Protein AF-A0A7X3X2Z7-F1 (afdb_monomer)

Mean predicted aligned error: 8.96 Å

pLDDT: mean 84.65, std 9.54, range [57.28, 95.06]

Sequence (113 aa):
FTRRVARAALVGMGAVLLQRADVGEGCVIAAGAVVKEGAKIPPGSLVVGVPGRVRSLSEAAAGWIERSSAHYVALSRKFMAESACELCGGPTLERHCKIVCLNCGYQRDCSDP

Structure (mmCIF, N/CA/C/O backbone):
data_AF-A0A7X3X2Z7-F1
#
_entry.id   AF-A0A7X3X2Z7-F1
#
loop_
_atom_site.group_PDB
_atom_site.id
_atom_site.type_symbol
_atom_site.label_atom_id
_atom_site.label_alt_id
_atom_site.label_comp_id
_atom_site.label_asym_id
_atom_site.label_entity_id
_atom_site.label_seq_id
_atom_site.pdbx_PDB_ins_code
_atom_site.Cartn_x
_atom_site.Cartn_y
_atom_site.Cartn_z
_atom_site.occupancy
_atom_site.B_iso_or_equiv
_atom_site.auth_seq_id
_atom_site.auth_comp_id
_atom_site.auth_asym_id
_atom_site.auth_atom_id
_atom_site.pdbx_PDB_model_num
ATOM 1 N N . PHE A 1 1 ? -11.234 -12.351 -0.459 1.00 62.47 1 PHE A N 1
ATOM 2 C CA . PHE A 1 1 ? -10.210 -12.126 0.573 1.00 62.47 1 PHE A CA 1
ATOM 3 C C . PHE A 1 1 ? -9.764 -10.664 0.430 1.00 62.47 1 PHE A C 1
ATOM 5 O O . PHE A 1 1 ? -9.421 -10.305 -0.683 1.00 62.47 1 PHE A O 1
ATOM 12 N N . THR A 1 2 ? -9.932 -9.820 1.465 1.00 73.00 2 THR A N 1
ATOM 13 C CA . THR A 1 2 ? -10.122 -8.332 1.420 1.00 73.00 2 THR A CA 1
ATOM 14 C C . THR A 1 2 ? -11.236 -7.871 0.465 1.00 73.00 2 THR A C 1
ATOM 16 O O . THR A 1 2 ? -11.316 -8.305 -0.676 1.00 73.00 2 THR A O 1
ATOM 19 N N . ARG A 1 3 ? -12.173 -7.036 0.937 1.00 88.69 3 ARG A N 1
ATOM 20 C CA . ARG A 1 3 ? -13.351 -6.643 0.141 1.00 88.69 3 ARG A CA 1
ATOM 21 C C . ARG A 1 3 ? -13.001 -5.575 -0.889 1.00 88.69 3 ARG A C 1
ATOM 23 O O . ARG A 1 3 ? -13.414 -5.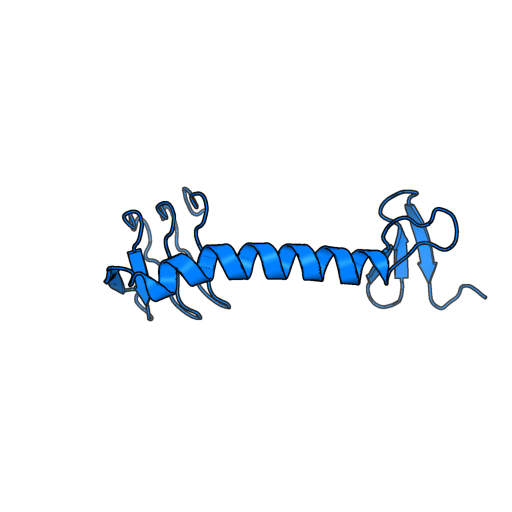682 -2.038 1.00 88.69 3 ARG A O 1
ATOM 30 N N . ARG A 1 4 ? -12.294 -4.530 -0.457 1.00 91.31 4 ARG A N 1
ATOM 31 C CA . ARG A 1 4 ? -11.992 -3.358 -1.280 1.00 91.31 4 ARG A CA 1
ATOM 32 C C . ARG A 1 4 ? -10.797 -2.596 -0.720 1.00 91.31 4 ARG A C 1
ATOM 34 O O . ARG A 1 4 ? -10.687 -2.418 0.491 1.00 91.31 4 ARG A O 1
ATOM 41 N N . VAL A 1 5 ? -9.963 -2.097 -1.627 1.00 93.00 5 VAL A N 1
ATOM 42 C CA . VAL A 1 5 ? -8.985 -1.036 -1.368 1.00 93.00 5 VAL A CA 1
ATOM 43 C C . VAL A 1 5 ? -9.333 0.122 -2.298 1.00 93.00 5 VAL A C 1
ATOM 45 O O . VAL A 1 5 ? -9.361 -0.055 -3.515 1.00 93.00 5 VAL A O 1
ATOM 48 N N . ALA A 1 6 ? -9.718 1.267 -1.736 1.00 93.44 6 ALA A N 1
ATOM 49 C CA . ALA A 1 6 ? -10.132 2.427 -2.520 1.00 93.44 6 ALA A CA 1
ATOM 50 C C . ALA A 1 6 ? -8.935 3.198 -3.110 1.00 93.44 6 ALA A C 1
ATOM 52 O O . ALA A 1 6 ? -7.770 2.887 -2.856 1.00 93.44 6 ALA A O 1
ATOM 53 N N . ARG A 1 7 ? -9.238 4.209 -3.934 1.00 92.12 7 ARG A N 1
ATOM 54 C CA . ARG A 1 7 ? -8.229 5.047 -4.593 1.00 92.12 7 ARG A CA 1
ATOM 55 C C . ARG A 1 7 ? -7.373 5.782 -3.564 1.00 92.12 7 ARG A C 1
ATOM 57 O O . ARG A 1 7 ? -7.814 6.042 -2.447 1.00 92.12 7 ARG A O 1
ATOM 64 N N . ALA A 1 8 ? -6.138 6.089 -3.958 1.00 89.69 8 ALA A N 1
ATOM 65 C CA . ALA A 1 8 ? -5.173 6.801 -3.123 1.00 89.69 8 ALA A CA 1
ATOM 66 C C . ALA A 1 8 ? -4.938 6.161 -1.736 1.00 89.69 8 ALA A C 1
ATOM 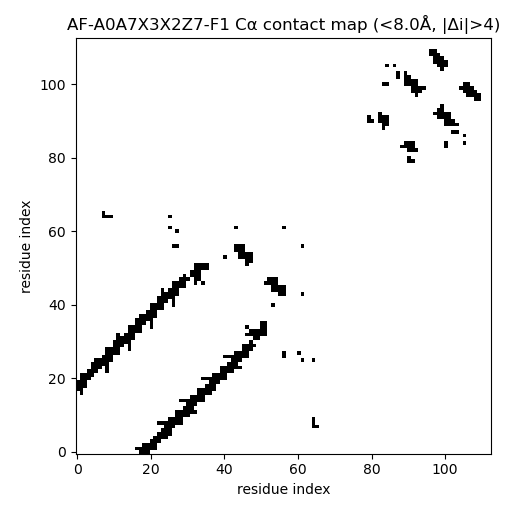68 O O . ALA A 1 8 ? -4.449 6.821 -0.829 1.00 89.69 8 ALA A O 1
ATOM 69 N N . ALA A 1 9 ? -5.272 4.882 -1.542 1.00 91.81 9 ALA A N 1
ATOM 70 C CA . ALA A 1 9 ? -4.905 4.176 -0.327 1.00 91.81 9 ALA A CA 1
ATOM 71 C C . ALA A 1 9 ? -3.426 3.771 -0.399 1.00 91.81 9 ALA A C 1
ATOM 73 O O . ALA A 1 9 ? -2.997 3.129 -1.361 1.00 91.81 9 ALA A O 1
ATOM 74 N N . LEU A 1 10 ? -2.651 4.126 0.623 1.00 91.88 10 LEU A N 1
ATOM 75 C CA . LEU A 1 10 ? -1.248 3.750 0.751 1.00 91.88 10 LEU A CA 1
ATOM 76 C C . LEU A 1 10 ? -1.131 2.572 1.711 1.00 91.88 10 LEU A C 1
ATOM 78 O O . LEU A 1 10 ? -1.450 2.686 2.894 1.00 91.88 10 LEU A O 1
ATOM 82 N N . VAL A 1 11 ? -0.647 1.441 1.203 1.00 93.19 11 VAL A N 1
ATOM 83 C CA . VAL A 1 11 ? -0.372 0.251 2.010 1.00 93.19 11 VAL A CA 1
ATOM 84 C C . VAL A 1 11 ? 1.124 0.174 2.271 1.00 93.19 11 VAL A C 1
ATOM 86 O O . VAL A 1 11 ? 1.919 -0.015 1.354 1.00 93.19 11 VAL A O 1
ATOM 89 N N . GLY A 1 12 ? 1.504 0.361 3.530 1.00 91.94 12 GLY A N 1
ATOM 90 C CA . GLY A 1 12 ? 2.883 0.278 3.978 1.00 91.94 12 GLY A CA 1
ATOM 91 C C . GLY A 1 12 ? 3.451 -1.133 3.853 1.00 91.94 12 GLY A C 1
ATOM 92 O O . GLY A 1 12 ? 2.730 -2.132 3.829 1.00 91.94 12 GLY A O 1
ATOM 93 N N . MET A 1 13 ? 4.778 -1.211 3.800 1.00 94.31 13 MET A N 1
ATOM 94 C CA . MET A 1 13 ? 5.498 -2.474 3.655 1.00 94.31 13 MET A CA 1
ATOM 95 C C . MET A 1 13 ? 5.157 -3.451 4.786 1.00 94.31 13 MET A C 1
ATOM 97 O O . MET A 1 13 ? 5.118 -3.076 5.959 1.00 94.31 13 MET A O 1
ATOM 101 N N . GLY A 1 14 ? 4.907 -4.711 4.429 1.00 91.62 14 GLY A N 1
ATOM 102 C CA . GLY A 1 14 ? 4.600 -5.768 5.395 1.00 91.62 14 GLY A CA 1
ATOM 103 C C . GLY A 1 14 ? 3.257 -5.616 6.118 1.00 91.62 14 GLY A C 1
ATOM 104 O O . GLY A 1 14 ? 3.019 -6.323 7.093 1.00 91.62 14 GLY A O 1
ATOM 105 N N . ALA A 1 15 ? 2.381 -4.705 5.685 1.00 94.56 15 ALA A N 1
ATOM 106 C CA . ALA A 1 15 ? 1.028 -4.631 6.219 1.00 94.56 15 ALA A CA 1
ATOM 107 C C . ALA A 1 15 ? 0.189 -5.841 5.776 1.00 94.56 15 ALA A C 1
ATOM 109 O O . ALA A 1 15 ? 0.295 -6.313 4.642 1.00 94.56 15 ALA A O 1
ATOM 110 N N . VAL A 1 16 ? -0.687 -6.315 6.663 1.00 93.81 16 VAL A N 1
ATOM 111 C CA . VAL A 1 16 ? -1.556 -7.473 6.417 1.00 93.81 16 VAL A CA 1
ATOM 112 C C . VAL A 1 16 ? -3.017 -7.054 6.517 1.00 93.81 16 VAL A C 1
ATOM 114 O O . VAL A 1 16 ? -3.458 -6.496 7.523 1.00 93.81 16 VAL A O 1
ATOM 117 N N . LEU A 1 17 ? -3.789 -7.350 5.472 1.00 93.88 17 LEU A N 1
ATOM 118 C CA . LEU A 1 17 ? -5.231 -7.118 5.422 1.00 93.88 17 LEU A CA 1
ATOM 119 C C . LEU A 1 17 ? -5.966 -8.446 5.626 1.00 93.88 17 LEU A C 1
ATOM 121 O O . LEU A 1 17 ? -5.850 -9.354 4.802 1.00 93.88 17 LEU A O 1
ATOM 125 N N . LEU A 1 18 ? -6.716 -8.567 6.723 1.00 93.25 18 LEU A N 1
ATOM 126 C CA . LEU A 1 18 ? -7.547 -9.742 6.974 1.00 93.25 18 LEU A CA 1
ATOM 127 C C . LEU A 1 18 ? -8.874 -9.684 6.199 1.00 93.25 18 LEU A C 1
ATOM 129 O O . LEU A 1 18 ? -9.183 -8.760 5.443 1.00 93.25 18 LEU A O 1
ATOM 133 N N . GLN A 1 19 ? -9.677 -10.730 6.371 1.00 93.75 19 GLN A N 1
ATOM 134 C CA . GLN A 1 19 ? -10.812 -11.008 5.507 1.00 93.75 19 GLN A CA 1
ATOM 135 C C . GLN A 1 19 ? -11.900 -9.964 5.573 1.00 93.75 19 GLN A C 1
ATOM 137 O O . GLN A 1 19 ? -12.119 -9.356 6.603 1.00 93.75 19 GLN A O 1
ATOM 142 N N . ARG A 1 20 ? -12.593 -9.731 4.454 1.00 92.88 20 ARG A N 1
ATOM 143 C CA . ARG A 1 20 ? -13.724 -8.788 4.386 1.00 92.88 20 ARG A CA 1
ATOM 144 C C . ARG A 1 20 ? -13.395 -7.345 4.830 1.00 92.88 20 ARG A C 1
ATOM 146 O O . ARG A 1 20 ? -14.323 -6.579 5.062 1.00 92.88 20 ARG A O 1
ATOM 153 N N . ALA A 1 21 ? -12.117 -6.968 4.928 1.00 93.62 21 ALA A N 1
ATOM 154 C CA . ALA A 1 21 ? -11.708 -5.600 5.235 1.00 93.62 21 ALA A CA 1
ATOM 155 C C . ALA A 1 21 ? -12.057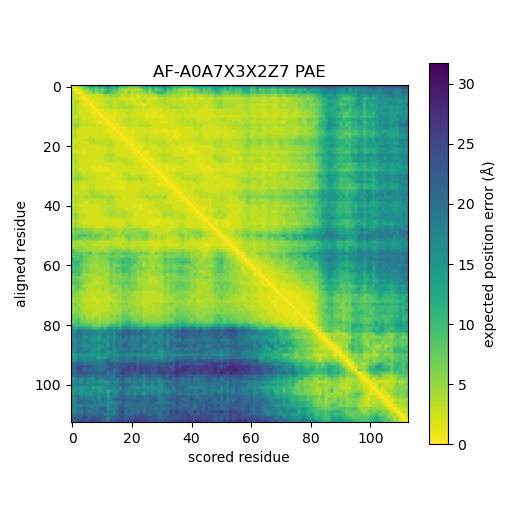 -4.639 4.083 1.00 93.62 21 ALA A C 1
ATOM 157 O O . ALA A 1 21 ? -11.938 -5.004 2.909 1.00 93.62 21 ALA A O 1
ATOM 158 N N . ASP A 1 22 ? -12.488 -3.427 4.428 1.00 94.25 22 ASP A N 1
ATOM 159 C CA . ASP A 1 22 ? -12.874 -2.353 3.508 1.00 94.25 22 ASP A CA 1
ATOM 160 C C . ASP A 1 22 ? -12.041 -1.108 3.832 1.00 94.25 22 ASP A C 1
ATOM 162 O O . ASP A 1 22 ? -12.171 -0.531 4.916 1.00 94.25 22 ASP A O 1
ATOM 166 N N . VAL A 1 23 ? -11.133 -0.743 2.925 1.00 94.19 23 VAL A N 1
ATOM 167 C CA . VAL A 1 23 ? -10.220 0.393 3.093 1.00 94.19 23 VAL A CA 1
ATOM 168 C C . VAL A 1 23 ? -10.730 1.575 2.273 1.00 94.19 23 VAL A C 1
ATOM 170 O O . VAL A 1 23 ? -10.788 1.499 1.042 1.00 94.19 23 VAL A O 1
ATOM 173 N N . GLY A 1 24 ? -11.092 2.658 2.965 1.00 93.12 24 GLY A N 1
ATOM 174 C CA . GLY A 1 24 ? -11.568 3.905 2.372 1.00 93.12 24 GLY A CA 1
ATOM 175 C C . GLY A 1 24 ? -10.510 4.667 1.569 1.00 93.12 24 GLY A C 1
ATOM 176 O O . GLY A 1 24 ? -9.319 4.354 1.586 1.00 93.12 24 GLY A O 1
ATOM 177 N N . GLU A 1 25 ? -10.961 5.681 0.836 1.00 93.19 25 GLU A N 1
ATOM 178 C CA . GLU A 1 25 ? -10.105 6.506 -0.023 1.00 93.19 25 GLU A CA 1
ATOM 179 C C . GLU A 1 25 ? -9.118 7.339 0.800 1.00 93.19 25 GLU A C 1
ATOM 181 O O . GLU A 1 25 ? -9.441 7.787 1.903 1.00 93.19 25 GLU A O 1
ATOM 186 N N . GLY A 1 26 ? -7.891 7.494 0.299 1.00 90.56 26 GLY A N 1
ATOM 187 C CA . GLY A 1 26 ? -6.852 8.270 0.984 1.00 90.56 26 GLY A CA 1
ATOM 188 C C . GLY A 1 26 ? -6.402 7.683 2.327 1.00 90.56 26 GLY A C 1
ATOM 189 O O . GLY A 1 26 ? -5.823 8.395 3.142 1.00 90.56 26 GLY A O 1
ATOM 190 N N . CYS A 1 27 ? -6.701 6.412 2.612 1.00 93.19 27 CYS A N 1
ATOM 191 C CA . CYS A 1 27 ? -6.258 5.774 3.850 1.00 93.19 27 CYS A CA 1
ATOM 192 C C . CYS A 1 27 ? -4.775 5.416 3.800 1.00 93.19 27 CYS A C 1
ATOM 194 O O . CYS A 1 27 ? -4.259 4.990 2.769 1.00 93.19 27 CYS A O 1
ATOM 196 N N . VAL A 1 28 ? -4.113 5.481 4.950 1.00 93.06 28 VAL A N 1
ATOM 197 C CA . VAL A 1 28 ? -2.732 5.029 5.117 1.00 93.06 28 VAL A CA 1
ATOM 198 C C . VAL A 1 28 ? -2.707 3.843 6.065 1.00 93.06 28 VAL A C 1
ATOM 200 O O . VAL A 1 28 ? -3.117 3.941 7.217 1.00 93.06 28 VAL A O 1
ATOM 203 N N . ILE A 1 29 ? -2.204 2.709 5.596 1.00 94.12 29 ILE A N 1
ATOM 204 C CA . ILE A 1 29 ? -1.915 1.544 6.428 1.00 94.12 29 ILE A CA 1
ATOM 205 C C . ILE A 1 29 ? -0.419 1.577 6.721 1.00 94.12 29 ILE A C 1
ATOM 207 O O . ILE A 1 29 ? 0.390 1.497 5.801 1.00 94.12 29 ILE A O 1
ATOM 211 N N . ALA A 1 30 ? -0.032 1.740 7.983 1.00 92.75 30 ALA A N 1
ATOM 212 C CA . ALA A 1 30 ? 1.375 1.805 8.355 1.00 92.75 30 ALA A CA 1
ATOM 213 C C . ALA A 1 30 ? 2.101 0.477 8.094 1.00 92.75 30 ALA A C 1
ATOM 215 O O . ALA A 1 30 ? 1.488 -0.592 8.029 1.00 92.75 30 ALA A O 1
ATOM 216 N N . ALA A 1 31 ? 3.427 0.552 7.975 1.00 93.69 31 ALA A N 1
ATOM 217 C CA . ALA A 1 31 ? 4.264 -0.629 7.824 1.00 93.69 31 ALA A CA 1
ATOM 218 C C . ALA A 1 31 ? 4.046 -1.611 8.989 1.00 93.69 31 ALA A C 1
ATOM 220 O O . ALA A 1 31 ? 3.940 -1.202 10.147 1.00 93.69 31 ALA A O 1
ATOM 221 N N . GLY A 1 32 ? 3.931 -2.900 8.667 1.00 91.56 32 GLY A N 1
ATOM 222 C CA . GLY A 1 32 ? 3.675 -3.961 9.645 1.00 91.56 32 GLY A CA 1
ATOM 223 C C . GLY A 1 32 ? 2.311 -3.901 10.348 1.00 91.56 32 GLY A C 1
ATOM 224 O O . GLY A 1 32 ? 2.095 -4.646 11.300 1.00 91.56 32 GLY A O 1
ATOM 225 N N . ALA A 1 33 ? 1.383 -3.030 9.932 1.00 95.06 33 ALA A N 1
ATOM 226 C CA . ALA A 1 33 ? 0.059 -2.961 10.546 1.00 95.06 33 ALA A CA 1
ATOM 227 C C . ALA A 1 33 ? -0.841 -4.123 10.095 1.00 95.06 33 ALA A C 1
ATOM 229 O O . ALA A 1 33 ? -0.807 -4.544 8.939 1.00 95.06 33 ALA A O 1
ATOM 230 N N . VAL A 1 34 ? -1.701 -4.603 10.999 1.00 94.56 34 VAL A N 1
ATOM 231 C CA . VAL A 1 34 ? -2.659 -5.685 10.709 1.00 94.56 34 VAL A CA 1
ATOM 232 C C . VAL A 1 34 ? -4.087 -5.150 10.782 1.00 94.56 34 VAL A C 1
ATOM 234 O O . VAL A 1 34 ? -4.585 -4.821 11.863 1.00 94.56 34 VAL A O 1
ATOM 237 N N . VAL A 1 35 ? -4.767 -5.083 9.636 1.00 93.69 35 VAL A N 1
ATOM 238 C CA . VAL A 1 35 ? -6.184 -4.703 9.548 1.00 93.69 35 VAL A CA 1
ATOM 239 C C . VAL A 1 35 ? -7.049 -5.912 9.873 1.00 93.69 35 VAL A C 1
ATOM 241 O O . VAL A 1 35 ? -6.930 -6.958 9.240 1.00 93.69 35 VAL A O 1
ATOM 244 N N . LYS A 1 36 ? -7.931 -5.753 10.863 1.00 92.44 36 LYS A N 1
ATOM 245 C CA . LYS A 1 36 ? -8.802 -6.822 11.364 1.00 92.44 36 LYS A CA 1
ATOM 246 C C . LYS A 1 36 ? -9.815 -7.299 10.322 1.00 92.44 36 LYS A C 1
ATOM 248 O O . LYS A 1 36 ? -10.214 -6.557 9.425 1.00 92.44 36 LYS A O 1
ATOM 253 N N . GLU A 1 37 ? -10.272 -8.535 10.492 1.00 92.31 37 GLU A N 1
ATOM 254 C CA . GLU A 1 37 ? -11.326 -9.110 9.661 1.00 92.31 37 GLU A CA 1
ATOM 255 C C . GLU A 1 37 ? -12.624 -8.296 9.792 1.00 92.31 37 GLU A C 1
ATOM 257 O O . GLU A 1 37 ? -13.039 -7.932 10.890 1.00 92.31 37 GLU A O 1
ATOM 262 N N . GLY A 1 38 ? -13.245 -7.961 8.661 1.00 91.38 38 GLY A N 1
ATOM 263 C CA . GLY A 1 38 ? -14.462 -7.156 8.578 1.00 91.38 38 GLY A CA 1
ATOM 264 C C . GLY A 1 38 ? -14.282 -5.679 8.936 1.00 91.38 38 GLY A C 1
ATOM 265 O O . GLY A 1 38 ? -15.278 -4.960 9.018 1.00 91.38 38 GLY A O 1
ATOM 266 N N . ALA A 1 39 ? -13.049 -5.207 9.163 1.00 91.69 39 ALA A N 1
ATOM 267 C CA . ALA A 1 39 ? -12.806 -3.817 9.527 1.00 91.69 39 ALA A CA 1
ATOM 268 C C . ALA A 1 39 ? -13.198 -2.870 8.384 1.00 91.69 39 ALA A C 1
ATOM 270 O O . ALA A 1 39 ? -12.761 -3.045 7.247 1.00 91.69 39 ALA A O 1
ATOM 271 N N . LYS A 1 40 ? -13.996 -1.848 8.711 1.00 93.31 40 LYS A N 1
ATOM 272 C CA . LYS A 1 40 ? -14.345 -0.746 7.809 1.00 93.31 40 LYS A CA 1
ATOM 273 C C . LYS A 1 40 ? -13.533 0.479 8.209 1.00 93.31 40 LYS A C 1
ATOM 275 O O . LYS A 1 40 ? -13.770 1.048 9.273 1.00 93.31 40 LYS A O 1
ATOM 280 N N . ILE A 1 41 ? -12.558 0.841 7.385 1.00 93.06 41 ILE A N 1
ATOM 281 C CA . ILE A 1 41 ? -11.691 1.994 7.615 1.00 93.06 41 ILE A CA 1
ATOM 282 C C . ILE A 1 41 ? -12.309 3.203 6.895 1.00 93.06 41 ILE A C 1
ATOM 284 O O . ILE A 1 41 ? -12.469 3.144 5.671 1.00 93.06 41 ILE A O 1
ATOM 288 N N . PRO A 1 42 ? -12.679 4.282 7.610 1.00 92.50 42 PRO A N 1
ATOM 289 C CA . PRO A 1 42 ? -13.241 5.465 6.972 1.00 92.50 42 PRO A CA 1
ATOM 290 C C . PRO A 1 42 ? -12.186 6.188 6.117 1.00 92.50 42 PRO A C 1
ATOM 292 O O . PRO A 1 42 ? -10.997 6.079 6.420 1.00 92.50 42 PRO A O 1
ATOM 295 N N . PRO A 1 43 ? -12.589 6.933 5.071 1.00 92.94 43 PRO A N 1
ATOM 296 C CA . PRO A 1 43 ? -11.666 7.703 4.236 1.00 92.94 43 PRO A CA 1
ATOM 297 C C . PRO A 1 43 ? -10.758 8.628 5.057 1.00 92.94 43 PRO A C 1
ATOM 299 O O . PRO A 1 43 ? -11.174 9.131 6.100 1.00 92.94 43 PRO A O 1
ATOM 302 N N . GLY A 1 44 ? -9.524 8.847 4.598 1.00 90.88 44 GLY A N 1
ATOM 303 C CA . GLY A 1 44 ? -8.566 9.720 5.287 1.00 90.88 44 GLY A CA 1
ATOM 304 C C . GLY A 1 44 ? -8.175 9.230 6.686 1.00 90.88 44 GLY A C 1
ATOM 305 O O . GLY A 1 44 ? -7.948 10.035 7.589 1.00 90.88 44 GLY A O 1
ATOM 306 N N . SER A 1 45 ? -8.116 7.911 6.893 1.00 93.56 45 SER A N 1
ATOM 307 C CA . SER A 1 45 ? -7.685 7.321 8.165 1.00 93.56 45 SER A CA 1
ATOM 308 C C . SER A 1 45 ? -6.287 6.722 8.089 1.00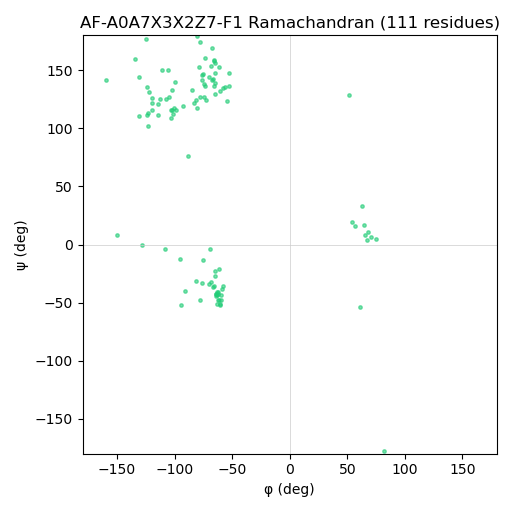 93.56 45 SER A C 1
ATOM 310 O O . SER A 1 45 ? -5.869 6.192 7.062 1.00 93.56 45 SER A O 1
ATOM 312 N N . LEU A 1 46 ? -5.593 6.731 9.223 1.00 93.06 46 LEU A N 1
ATOM 313 C CA . LEU A 1 46 ? -4.319 6.062 9.445 1.00 93.06 46 LEU A CA 1
ATOM 314 C C . LEU A 1 46 ? -4.530 4.803 10.298 1.00 93.06 46 LEU A C 1
ATOM 316 O O . LEU A 1 46 ? -5.089 4.881 11.391 1.00 93.06 46 LEU A O 1
ATOM 320 N N . VAL A 1 47 ? -4.051 3.648 9.838 1.00 94.06 47 VAL A N 1
ATOM 321 C CA . VAL A 1 47 ? -4.066 2.393 10.604 1.00 94.06 47 VAL A CA 1
ATOM 322 C C . VAL A 1 47 ? -2.659 2.042 11.061 1.00 94.06 47 VAL A C 1
ATOM 324 O O . VAL A 1 47 ? -1.757 1.917 10.239 1.00 94.06 47 VAL A O 1
ATOM 327 N N . VAL A 1 48 ? -2.476 1.846 12.369 1.00 93.06 48 VAL A N 1
ATOM 328 C CA . VAL A 1 48 ? -1.168 1.554 12.978 1.00 93.06 48 VAL A CA 1
ATOM 329 C C . VAL A 1 48 ? -1.209 0.356 13.922 1.00 93.06 48 VAL A C 1
ATOM 331 O O . VAL A 1 48 ? -2.169 0.176 14.675 1.00 93.06 48 VAL A O 1
ATOM 334 N N . GLY A 1 49 ? -0.121 -0.416 13.917 1.00 91.00 49 GLY A N 1
ATOM 335 C CA . GLY A 1 49 ? 0.164 -1.469 14.889 1.00 91.00 49 GLY A CA 1
ATOM 336 C C . GLY A 1 49 ? -0.527 -2.810 14.638 1.00 91.00 49 GLY A C 1
ATOM 337 O O . GLY A 1 49 ? -1.249 -3.014 13.658 1.00 91.00 49 GLY A O 1
ATOM 338 N N . VAL A 1 50 ? -0.288 -3.729 15.573 1.00 91.75 50 VAL A N 1
ATOM 339 C CA . VAL A 1 50 ? -0.868 -5.073 15.613 1.00 91.75 50 VAL A CA 1
ATOM 340 C C . VAL A 1 50 ? -1.415 -5.305 17.023 1.00 91.75 50 VAL A C 1
ATOM 342 O O . VAL A 1 50 ? -0.626 -5.394 17.960 1.00 91.75 50 VAL A O 1
ATOM 345 N N . PRO A 1 51 ? -2.744 -5.373 17.218 1.00 83.69 51 PRO A N 1
ATOM 346 C CA . PRO A 1 51 ? -3.809 -5.249 16.216 1.00 83.69 51 PRO A CA 1
ATOM 347 C C . PRO A 1 51 ? -4.054 -3.793 15.771 1.00 83.69 51 PRO A C 1
ATOM 349 O O . PRO A 1 51 ? -4.071 -2.882 16.602 1.00 83.69 51 PRO A O 1
ATOM 352 N N . GLY A 1 52 ? -4.322 -3.590 14.474 1.00 88.75 52 GLY A N 1
ATOM 353 C CA . GLY A 1 52 ? -4.453 -2.273 13.845 1.00 88.75 52 GLY A CA 1
ATOM 354 C C . GLY A 1 52 ? -5.478 -1.362 14.520 1.00 88.75 52 GLY A C 1
ATOM 355 O O . GLY A 1 52 ? -6.657 -1.709 14.661 1.00 88.75 52 GLY A O 1
ATOM 356 N N . ARG A 1 53 ? -5.020 -0.182 14.944 1.00 91.06 53 ARG A N 1
ATOM 357 C CA . ARG A 1 53 ? -5.835 0.904 15.502 1.00 91.06 53 ARG A CA 1
ATOM 358 C C . ARG A 1 53 ? -6.033 1.985 14.449 1.00 91.06 53 ARG A C 1
ATOM 360 O O . ARG A 1 53 ? -5.066 2.404 13.820 1.00 91.06 53 ARG A O 1
ATOM 367 N N . VAL A 1 54 ? -7.273 2.442 14.296 1.00 92.94 54 VAL A N 1
ATOM 368 C CA . VAL A 1 54 ? -7.639 3.532 13.384 1.00 92.94 54 VAL A CA 1
ATOM 369 C C . VAL A 1 54 ? -7.428 4.869 14.089 1.00 92.94 54 VAL A C 1
ATOM 371 O O . VAL A 1 54 ? -7.828 5.032 15.242 1.00 92.94 54 VAL A O 1
ATOM 374 N N . ARG A 1 55 ? -6.785 5.810 13.405 1.00 90.19 55 ARG A N 1
ATOM 375 C CA . ARG A 1 55 ? -6.552 7.194 13.829 1.00 90.19 55 ARG A CA 1
ATOM 376 C C . ARG A 1 55 ? -6.873 8.137 12.673 1.00 90.19 55 ARG A C 1
ATOM 378 O O . ARG A 1 55 ? -6.849 7.718 11.518 1.00 90.19 55 ARG A O 1
ATOM 385 N N . SER A 1 56 ? -7.124 9.405 12.974 1.00 88.75 56 SER A N 1
ATOM 386 C CA . SER A 1 56 ? -7.250 10.438 11.943 1.00 88.75 56 SER A CA 1
ATOM 387 C C . SER A 1 56 ? -5.911 10.650 11.238 1.00 88.75 56 SER A C 1
ATOM 389 O O . SER A 1 56 ? -4.864 10.696 11.892 1.00 88.75 56 SER A O 1
ATOM 391 N N . LEU A 1 57 ? -5.938 10.757 9.911 1.00 86.88 57 LEU A N 1
ATOM 392 C CA . LEU A 1 57 ? -4.755 11.082 9.124 1.00 86.88 57 LEU A CA 1
ATOM 393 C C . LEU A 1 57 ? -4.416 12.570 9.284 1.00 86.88 57 LEU A C 1
ATOM 395 O O . LEU A 1 57 ? -5.306 13.416 9.278 1.00 86.88 57 LEU A O 1
ATOM 399 N N . SER A 1 58 ? -3.131 12.896 9.423 1.00 83.94 58 SER A N 1
ATOM 400 C CA . SER A 1 58 ? -2.676 14.287 9.379 1.00 83.94 58 SER A CA 1
ATOM 401 C C . SER A 1 58 ? -2.586 14.785 7.934 1.00 83.94 58 SER A C 1
ATOM 403 O O . SER A 1 58 ? -2.306 14.007 7.020 1.00 83.94 58 SER A O 1
ATOM 405 N N . GLU A 1 59 ? -2.738 16.093 7.714 1.00 79.31 59 GLU A N 1
ATOM 406 C CA . GLU A 1 59 ? -2.599 16.687 6.373 1.00 79.31 59 GLU A CA 1
ATOM 407 C C . GLU A 1 59 ? -1.226 16.412 5.742 1.00 79.31 59 GLU A C 1
ATOM 409 O O . GLU A 1 59 ? -1.118 16.127 4.548 1.00 79.31 59 GLU A O 1
ATOM 414 N N . ALA A 1 60 ? -0.169 16.399 6.560 1.00 76.12 60 ALA A N 1
ATOM 415 C CA . ALA A 1 60 ? 1.179 16.056 6.114 1.00 76.12 60 ALA A CA 1
ATOM 416 C C . ALA A 1 60 ? 1.254 14.644 5.504 1.00 76.12 60 ALA A C 1
ATOM 418 O O . ALA A 1 60 ? 1.949 14.433 4.506 1.00 76.12 60 ALA A O 1
ATOM 419 N N . ALA A 1 61 ? 0.520 13.686 6.080 1.00 77.31 61 ALA A N 1
ATOM 420 C CA . ALA A 1 61 ? 0.473 12.315 5.594 1.00 77.31 61 ALA A CA 1
ATOM 421 C C . ALA A 1 61 ? -0.396 12.175 4.333 1.00 77.31 61 ALA A C 1
ATOM 423 O O . ALA A 1 61 ? -0.039 11.398 3.451 1.00 77.31 61 ALA A O 1
ATOM 424 N N . ALA A 1 62 ? -1.464 12.967 4.189 1.00 77.94 62 ALA A N 1
ATOM 425 C CA . ALA A 1 62 ? -2.260 13.009 2.959 1.00 77.94 62 ALA A CA 1
ATOM 426 C C . ALA A 1 62 ? -1.420 13.472 1.754 1.00 77.94 62 ALA A C 1
ATOM 428 O O . ALA A 1 62 ? -1.372 12.792 0.730 1.00 77.94 62 ALA A O 1
ATOM 429 N N . GLY A 1 63 ? -0.651 14.558 1.906 1.00 81.25 63 GLY A N 1
ATOM 430 C CA . GLY A 1 63 ? 0.233 15.043 0.839 1.00 81.25 63 GLY A CA 1
ATOM 431 C C . GLY A 1 63 ? 1.371 14.074 0.483 1.00 81.25 63 GLY A C 1
ATOM 432 O O . GLY A 1 63 ? 1.918 14.124 -0.620 1.00 81.25 63 GLY A O 1
ATOM 433 N N . TRP A 1 64 ? 1.746 13.174 1.397 1.00 81.00 64 TRP A N 1
ATOM 434 C CA . TRP A 1 64 ? 2.759 12.154 1.125 1.00 81.00 64 TRP A CA 1
ATOM 435 C C . TRP A 1 64 ? 2.269 11.084 0.144 1.00 81.00 64 TRP A C 1
ATOM 437 O O . TRP A 1 64 ? 3.062 10.619 -0.673 1.00 81.00 64 TRP A O 1
ATOM 447 N N . ILE A 1 65 ? 0.979 10.736 0.166 1.00 84.31 65 ILE A N 1
ATOM 448 C CA . ILE A 1 65 ? 0.383 9.739 -0.735 1.00 84.31 65 ILE A CA 1
ATOM 449 C C . ILE A 1 65 ? 0.542 10.175 -2.195 1.00 84.31 65 ILE A C 1
ATOM 451 O O . ILE A 1 65 ? 1.057 9.421 -3.023 1.00 84.31 65 ILE A O 1
ATOM 455 N N . GLU A 1 66 ? 0.151 11.412 -2.500 1.00 82.19 66 GLU A N 1
ATOM 456 C CA . GLU A 1 66 ? 0.195 11.950 -3.860 1.00 82.19 66 GLU A CA 1
ATOM 457 C C . GLU A 1 66 ? 1.629 12.017 -4.389 1.00 82.19 66 GLU A C 1
ATOM 459 O O . GLU A 1 66 ? 1.930 11.456 -5.446 1.00 82.19 66 GLU A O 1
ATOM 464 N N . ARG A 1 67 ? 2.547 12.614 -3.614 1.00 85.44 67 ARG A N 1
ATOM 465 C CA . ARG A 1 67 ? 3.960 12.745 -4.007 1.00 85.44 67 ARG A CA 1
ATOM 466 C C . ARG A 1 67 ? 4.641 11.392 -4.189 1.00 85.44 67 ARG A C 1
ATOM 468 O O . ARG A 1 67 ? 5.375 11.202 -5.158 1.00 85.44 67 ARG A O 1
ATOM 475 N N . SER A 1 68 ? 4.383 10.447 -3.285 1.00 85.44 68 SER A N 1
ATOM 476 C CA . SER A 1 68 ? 4.972 9.106 -3.358 1.00 85.44 68 SER A CA 1
ATOM 477 C C . SER A 1 68 ? 4.506 8.367 -4.606 1.00 85.44 68 SER A C 1
ATOM 479 O O . SER A 1 68 ? 5.321 7.753 -5.291 1.00 85.44 68 SER A O 1
ATOM 481 N N . SER A 1 69 ? 3.216 8.464 -4.946 1.00 87.75 69 SER A N 1
ATOM 482 C CA . SER A 1 69 ? 2.668 7.801 -6.132 1.00 87.75 69 SER A CA 1
ATOM 483 C C . SER A 1 69 ? 3.345 8.272 -7.425 1.00 87.75 69 SER A C 1
ATOM 485 O O . SER A 1 69 ? 3.812 7.448 -8.213 1.00 87.75 69 SER A O 1
ATOM 487 N N . ALA A 1 70 ? 3.496 9.589 -7.606 1.00 89.19 70 ALA A N 1
ATOM 488 C CA . ALA A 1 70 ? 4.154 10.165 -8.773 1.00 89.19 70 ALA A CA 1
ATOM 489 C C . ALA A 1 70 ? 5.635 9.761 -8.847 1.00 89.19 70 ALA A C 1
ATOM 491 O O . ALA A 1 70 ? 6.132 9.413 -9.920 1.00 89.19 70 ALA A O 1
ATOM 492 N N . HIS A 1 71 ? 6.322 9.746 -7.701 1.00 90.88 71 HIS A N 1
ATOM 493 C CA . HIS A 1 71 ? 7.722 9.347 -7.616 1.00 90.88 71 HIS A CA 1
ATOM 494 C C . HIS A 1 71 ? 7.939 7.884 -8.031 1.00 90.88 71 HIS A C 1
ATOM 496 O O . HIS A 1 71 ? 8.792 7.612 -8.875 1.00 90.88 71 HIS A O 1
ATOM 502 N N . TYR A 1 72 ? 7.137 6.946 -7.513 1.00 89.50 72 TYR A N 1
ATOM 503 C CA . TYR A 1 72 ? 7.259 5.528 -7.873 1.00 89.50 72 TYR A CA 1
ATOM 504 C C . TYR A 1 72 ? 6.919 5.259 -9.341 1.00 89.50 72 TYR A C 1
ATOM 506 O O . TYR A 1 72 ? 7.578 4.436 -9.974 1.00 89.50 72 TYR A O 1
ATOM 514 N N . VAL A 1 73 ? 5.944 5.972 -9.915 1.00 90.69 73 VAL A N 1
ATOM 515 C CA . VAL A 1 73 ? 5.644 5.870 -11.352 1.00 90.69 73 VAL A CA 1
ATOM 516 C C . VAL A 1 73 ? 6.828 6.351 -12.193 1.00 90.69 73 VAL A C 1
ATOM 518 O O . VAL A 1 73 ? 7.204 5.680 -13.154 1.00 90.69 73 VAL A O 1
ATOM 521 N N . ALA A 1 74 ? 7.445 7.479 -11.834 1.00 90.62 74 ALA A N 1
ATOM 522 C CA . ALA A 1 74 ? 8.624 7.985 -12.534 1.00 90.62 74 ALA A CA 1
ATOM 523 C C . ALA A 1 74 ? 9.815 7.017 -12.427 1.00 90.62 74 ALA A C 1
ATOM 525 O O . ALA A 1 74 ? 10.462 6.722 -13.431 1.00 90.62 74 ALA A O 1
ATOM 526 N N . LEU A 1 75 ? 10.059 6.471 -11.233 1.00 90.06 75 LEU A N 1
ATOM 527 C CA . LEU A 1 75 ? 11.124 5.501 -10.988 1.00 90.06 75 LEU A CA 1
ATOM 528 C C . LEU A 1 75 ? 10.901 4.197 -11.768 1.00 90.06 75 LEU A C 1
ATOM 530 O O . LEU A 1 75 ? 11.827 3.688 -12.392 1.00 90.06 75 LEU A O 1
ATOM 534 N N . SER A 1 76 ? 9.663 3.694 -11.797 1.00 87.12 76 SER A N 1
ATOM 535 C CA . SER A 1 76 ? 9.290 2.516 -12.586 1.00 87.12 76 SER A CA 1
ATOM 536 C C . SER A 1 76 ? 9.548 2.733 -14.076 1.00 87.12 76 SER A C 1
ATOM 538 O O . SER A 1 76 ? 10.127 1.863 -14.719 1.00 87.12 76 SER A O 1
ATOM 540 N N . ARG A 1 77 ? 9.189 3.904 -14.619 1.00 86.50 77 ARG A N 1
ATOM 541 C CA . ARG A 1 77 ? 9.478 4.248 -16.019 1.00 86.50 77 ARG A CA 1
ATOM 542 C C . ARG A 1 77 ? 10.975 4.295 -16.302 1.00 86.50 77 AR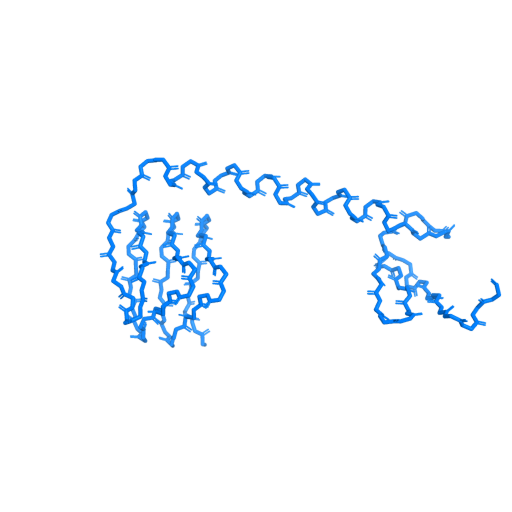G A C 1
ATOM 544 O O . ARG A 1 77 ? 11.393 3.804 -17.342 1.00 86.50 77 ARG A O 1
ATOM 551 N N . LYS A 1 78 ? 11.770 4.855 -15.384 1.00 87.12 78 LYS A N 1
ATOM 552 C CA . LYS A 1 78 ? 13.230 4.910 -15.517 1.00 87.12 78 LYS A CA 1
ATOM 553 C C . LYS A 1 78 ? 13.833 3.504 -15.590 1.00 87.12 78 LYS A C 1
ATOM 555 O O . LYS A 1 78 ? 14.533 3.209 -16.548 1.00 87.12 78 LYS A O 1
ATOM 560 N N . PHE A 1 79 ? 13.509 2.630 -14.637 1.00 82.75 79 PHE A N 1
ATOM 561 C CA . PHE A 1 79 ? 14.048 1.266 -14.631 1.00 82.75 79 PHE A CA 1
ATOM 562 C C . PHE A 1 79 ? 13.543 0.422 -15.804 1.00 82.75 79 PHE A C 1
ATOM 564 O O . PHE A 1 79 ? 14.317 -0.323 -16.388 1.00 82.75 79 PHE A O 1
ATOM 571 N N . MET A 1 80 ? 12.282 0.584 -16.221 1.00 74.62 80 MET A N 1
ATOM 572 C CA . MET A 1 80 ? 11.794 -0.083 -17.434 1.00 74.62 80 MET A CA 1
ATOM 573 C C . MET A 1 80 ? 12.492 0.398 -18.713 1.00 74.62 80 MET A C 1
ATOM 575 O O . MET A 1 80 ? 12.542 -0.356 -19.677 1.00 74.62 80 MET A O 1
ATOM 579 N N . ALA A 1 81 ? 12.998 1.634 -18.742 1.00 75.38 81 ALA A N 1
ATOM 580 C CA . ALA A 1 81 ? 13.754 2.159 -19.876 1.00 75.38 81 ALA A CA 1
ATOM 581 C C . ALA A 1 81 ? 15.226 1.708 -19.869 1.00 75.38 81 ALA A C 1
ATOM 583 O O . ALA A 1 81 ? 15.809 1.545 -20.936 1.00 75.38 81 ALA A O 1
ATOM 584 N N . GLU A 1 82 ? 15.823 1.496 -18.691 1.00 74.12 82 GLU A N 1
ATOM 585 C CA . GLU A 1 82 ? 17.178 0.933 -18.556 1.00 74.12 82 GLU A CA 1
ATOM 586 C C . GLU A 1 82 ? 17.223 -0.543 -18.992 1.00 74.12 82 GLU A C 1
ATOM 588 O O . GLU A 1 82 ? 18.205 -0.992 -19.577 1.00 74.12 82 GLU A O 1
ATOM 593 N N . SER A 1 83 ? 16.134 -1.285 -18.782 1.00 68.38 83 SER A N 1
ATOM 594 C CA . SER A 1 83 ? 15.951 -2.653 -19.273 1.00 68.38 83 SER A CA 1
ATOM 595 C C . SER A 1 83 ? 15.335 -2.640 -20.680 1.00 68.38 83 SER A C 1
ATOM 597 O O . SER A 1 83 ? 14.141 -2.877 -20.842 1.00 68.38 83 SER A O 1
ATOM 599 N N . ALA A 1 84 ? 16.123 -2.324 -21.711 1.00 72.31 84 ALA A N 1
ATOM 600 C CA . ALA A 1 84 ? 15.643 -2.281 -23.096 1.00 72.31 84 ALA A CA 1
ATOM 601 C C . ALA A 1 84 ? 15.996 -3.556 -23.879 1.00 72.31 84 ALA A C 1
ATOM 603 O O . ALA A 1 84 ? 17.089 -4.108 -23.775 1.00 72.31 84 ALA A O 1
ATOM 604 N N . CYS A 1 85 ? 15.062 -4.025 -24.702 1.00 69.88 85 CYS A N 1
ATOM 605 C CA . CYS A 1 85 ? 15.280 -5.134 -25.620 1.00 69.88 85 CYS A CA 1
ATOM 606 C C . CYS A 1 85 ? 16.139 -4.682 -26.801 1.00 69.88 85 CYS A C 1
ATOM 608 O O . CYS A 1 85 ? 15.762 -3.758 -27.516 1.00 69.88 85 CYS A O 1
ATOM 610 N N . GLU A 1 86 ? 17.229 -5.397 -27.070 1.00 72.12 86 GLU A N 1
ATOM 611 C CA . GLU A 1 86 ? 18.158 -5.104 -28.174 1.00 72.12 86 GLU A CA 1
ATOM 612 C C . GLU A 1 86 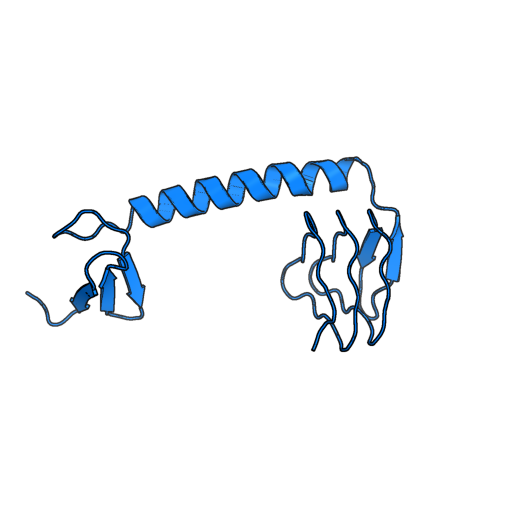? 17.507 -5.190 -29.569 1.00 72.12 86 GLU A C 1
ATOM 614 O O . GLU A 1 86 ? 17.993 -4.575 -30.511 1.00 72.12 86 GLU A O 1
ATOM 619 N N . LEU A 1 87 ? 16.383 -5.906 -29.708 1.00 75.38 87 LEU A N 1
ATOM 620 C CA . LEU A 1 87 ? 15.673 -6.079 -30.983 1.00 75.38 87 LEU A CA 1
ATOM 621 C C . LEU A 1 87 ? 14.598 -5.025 -31.258 1.00 75.38 87 LEU A C 1
ATOM 623 O O . LEU A 1 87 ? 14.419 -4.623 -32.402 1.00 75.38 87 LEU A O 1
ATOM 627 N N . CYS A 1 88 ? 13.829 -4.620 -30.245 1.00 78.69 88 CYS A N 1
ATOM 628 C CA . CYS A 1 88 ? 12.674 -3.733 -30.450 1.00 78.69 88 CYS A CA 1
ATOM 629 C C . CYS A 1 88 ? 12.651 -2.496 -29.545 1.00 78.69 88 CYS A C 1
ATOM 631 O O . CYS A 1 88 ? 11.699 -1.723 -29.610 1.00 78.69 88 CYS A O 1
ATOM 633 N N . GLY A 1 89 ? 13.638 -2.329 -28.659 1.00 73.50 89 GLY A N 1
ATOM 634 C CA . GLY A 1 89 ? 13.683 -1.250 -27.668 1.00 73.50 89 GLY A CA 1
ATOM 635 C C . GLY A 1 89 ? 12.605 -1.334 -26.579 1.00 73.50 89 GLY A C 1
ATOM 636 O O . GLY A 1 89 ? 12.501 -0.437 -25.750 1.00 73.50 89 GLY A O 1
ATOM 637 N N . GLY A 1 90 ? 11.781 -2.388 -26.575 1.00 76.19 90 GLY A N 1
ATOM 638 C CA . GLY A 1 90 ? 10.727 -2.590 -25.581 1.00 76.19 90 GLY A CA 1
ATOM 639 C C . GLY A 1 90 ? 11.273 -3.017 -24.213 1.00 76.19 90 GLY A C 1
ATOM 640 O O . GLY A 1 90 ? 12.380 -3.550 -24.147 1.00 76.19 90 GLY A O 1
ATOM 641 N N . PRO A 1 91 ? 10.497 -2.852 -23.128 1.00 76.06 91 PRO A N 1
ATOM 642 C CA . PRO A 1 91 ? 10.962 -3.153 -21.778 1.00 76.06 91 PRO A CA 1
ATOM 643 C C . PRO A 1 91 ? 11.241 -4.650 -21.599 1.00 76.06 91 PRO A C 1
ATOM 645 O O . PRO A 1 91 ? 10.470 -5.501 -22.060 1.00 76.06 91 PRO A O 1
ATOM 648 N N . THR A 1 92 ? 12.332 -4.979 -20.916 1.00 75.44 92 THR A N 1
ATOM 649 C CA . THR A 1 92 ? 12.732 -6.343 -20.565 1.00 75.44 92 THR A CA 1
ATOM 650 C C . THR A 1 92 ? 12.620 -6.588 -19.061 1.00 75.44 92 THR A C 1
ATOM 652 O O . THR A 1 92 ? 12.744 -5.676 -18.249 1.00 75.44 92 THR A O 1
ATOM 655 N N . LEU A 1 93 ? 12.347 -7.8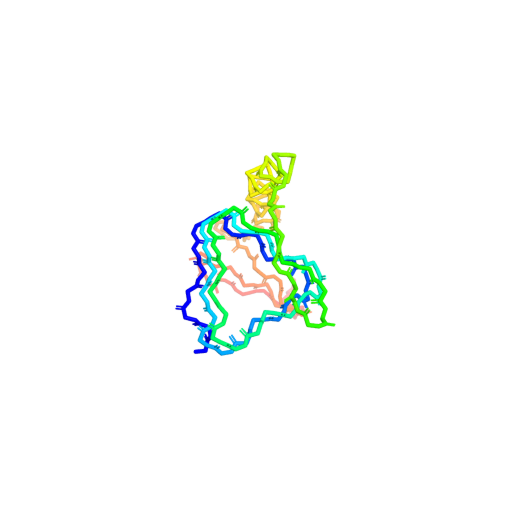35 -18.676 1.00 71.81 93 LEU A N 1
ATOM 656 C CA . LEU A 1 93 ? 12.413 -8.294 -17.289 1.00 71.81 93 LEU A CA 1
ATOM 657 C C . LEU A 1 93 ? 13.557 -9.285 -17.125 1.00 71.81 93 LEU A C 1
ATOM 659 O O . LEU A 1 93 ? 13.577 -10.317 -17.796 1.00 71.81 93 LEU A O 1
ATOM 663 N N . GLU A 1 94 ? 14.450 -9.005 -16.184 1.00 64.81 94 GLU A N 1
ATOM 664 C CA . GLU A 1 94 ? 15.480 -9.940 -15.742 1.00 64.81 94 GLU A CA 1
ATOM 665 C C . GLU A 1 94 ? 14.886 -10.940 -14.740 1.00 64.81 94 GLU A C 1
ATOM 667 O O . GLU A 1 94 ? 14.423 -10.576 -13.657 1.00 64.81 94 GLU A O 1
ATOM 672 N N . ARG A 1 95 ? 14.885 -12.230 -15.086 1.00 60.03 95 ARG A N 1
ATOM 673 C CA . ARG A 1 95 ? 14.536 -13.321 -14.168 1.00 60.03 95 ARG A CA 1
ATOM 674 C C . ARG A 1 95 ? 15.681 -14.319 -14.076 1.00 60.03 95 ARG A C 1
ATOM 676 O O . ARG A 1 95 ? 15.795 -15.173 -14.947 1.00 60.03 95 ARG A O 1
ATOM 683 N N . HIS A 1 96 ? 16.459 -14.252 -12.992 1.00 57.28 96 HIS A N 1
ATOM 684 C CA . HIS A 1 96 ? 17.502 -15.207 -12.561 1.00 57.28 96 HIS A CA 1
ATOM 685 C C . HIS A 1 96 ? 18.684 -15.405 -13.533 1.00 57.28 96 HIS A C 1
ATOM 687 O O . HIS A 1 96 ? 19.828 -15.245 -13.136 1.00 57.28 96 HIS A O 1
ATOM 693 N N . CYS A 1 97 ? 18.41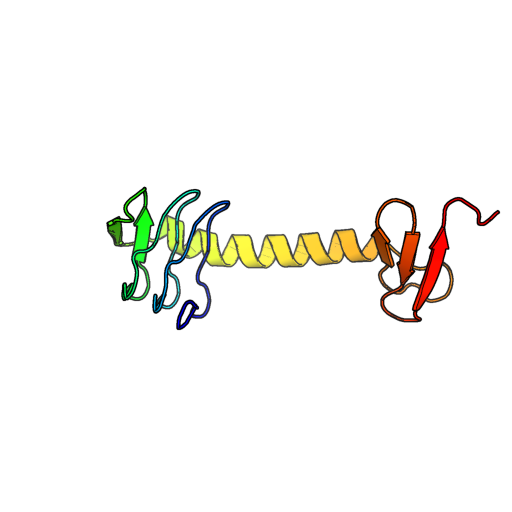8 -15.727 -14.795 1.00 58.19 97 CYS A N 1
ATOM 694 C CA . CYS A 1 97 ? 19.374 -15.693 -15.899 1.00 58.19 97 CYS A CA 1
ATOM 695 C C . CYS A 1 97 ? 18.710 -15.397 -17.251 1.00 58.19 97 CYS A C 1
ATOM 697 O O . CYS A 1 97 ? 19.352 -15.557 -18.274 1.00 58.19 97 CYS A O 1
ATOM 699 N N . LYS A 1 98 ? 17.417 -15.043 -17.273 1.00 72.19 98 LYS A N 1
ATOM 700 C CA . LYS A 1 98 ? 16.601 -14.936 -18.483 1.00 72.19 98 LYS A CA 1
ATOM 701 C C . LYS A 1 98 ? 16.008 -13.537 -18.596 1.00 72.19 98 LYS A C 1
ATOM 703 O O . LYS A 1 98 ? 15.177 -13.145 -17.777 1.00 72.19 98 LYS A O 1
ATOM 708 N N . ILE A 1 99 ? 16.442 -12.792 -19.599 1.00 77.25 99 ILE A N 1
ATOM 709 C CA . ILE A 1 99 ? 15.883 -11.510 -20.016 1.00 77.25 99 ILE A CA 1
ATOM 710 C C . ILE A 1 99 ? 14.698 -11.822 -20.921 1.00 77.25 99 ILE A C 1
ATOM 712 O O . ILE A 1 99 ? 14.872 -12.492 -21.932 1.00 77.25 99 ILE A O 1
ATOM 716 N N . VAL A 1 100 ? 13.496 -11.356 -20.582 1.00 78.56 100 VAL A N 1
ATOM 717 C CA . VAL A 1 100 ? 12.313 -11.497 -21.449 1.00 78.56 100 VAL A CA 1
ATOM 718 C C . VAL A 1 100 ? 11.781 -10.122 -21.816 1.00 78.56 100 VAL A C 1
ATOM 720 O O . VAL A 1 100 ? 11.416 -9.346 -20.935 1.00 78.56 100 VAL A O 1
ATOM 723 N N . CYS A 1 101 ? 11.704 -9.817 -23.109 1.00 78.75 101 CYS A N 1
ATOM 724 C CA . CYS A 1 101 ? 11.045 -8.617 -23.601 1.00 78.75 101 CYS A CA 1
ATOM 725 C C . CYS A 1 101 ? 9.528 -8.752 -23.471 1.00 78.75 101 CYS A C 1
ATOM 727 O O . CYS A 1 101 ? 8.922 -9.662 -24.035 1.00 78.75 101 CYS A O 1
ATOM 729 N N . LEU A 1 102 ? 8.902 -7.800 -22.785 1.00 77.25 102 LEU A N 1
ATOM 730 C CA . LEU A 1 102 ? 7.449 -7.741 -22.629 1.00 77.25 102 LEU A CA 1
ATOM 731 C C . LEU A 1 102 ? 6.715 -7.262 -23.891 1.00 77.25 102 LEU A C 1
ATOM 733 O O . LEU A 1 102 ? 5.496 -7.383 -23.956 1.00 77.25 102 LEU A O 1
ATOM 737 N N . ASN A 1 103 ? 7.436 -6.704 -24.870 1.00 80.62 103 ASN A N 1
ATOM 738 C CA . ASN A 1 103 ? 6.859 -6.168 -26.104 1.00 80.62 103 ASN A CA 1
ATOM 739 C C . ASN A 1 103 ? 6.863 -7.192 -27.252 1.00 80.62 103 ASN A C 1
ATOM 741 O O . ASN A 1 103 ? 5.826 -7.436 -27.858 1.00 80.62 103 ASN A O 1
ATOM 745 N N . CYS A 1 104 ? 8.013 -7.808 -27.550 1.00 82.38 104 CYS A N 1
ATOM 746 C CA . CYS A 1 104 ? 8.142 -8.767 -28.659 1.00 82.38 104 CYS A CA 1
ATOM 747 C C . CYS A 1 104 ? 8.308 -10.228 -28.216 1.00 82.38 104 CYS A C 1
ATOM 749 O O . CYS A 1 104 ? 8.378 -11.114 -29.061 1.00 82.38 104 CYS A O 1
ATOM 751 N N . GLY A 1 105 ? 8.409 -10.496 -26.910 1.00 78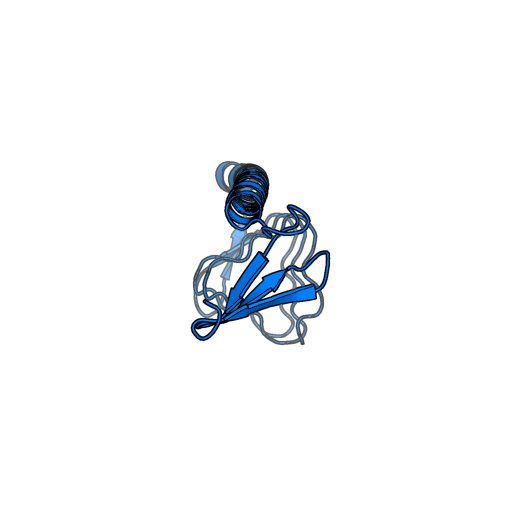.25 105 GLY A N 1
ATOM 752 C CA . GLY A 1 105 ? 8.622 -11.846 -26.390 1.00 78.25 105 GLY A CA 1
ATOM 753 C C . GLY A 1 105 ? 10.047 -12.383 -26.554 1.00 78.25 105 GLY A C 1
ATOM 754 O O . GLY A 1 105 ? 10.274 -13.538 -26.204 1.00 78.25 105 GLY A O 1
ATOM 755 N N . TYR A 1 106 ? 10.999 -11.578 -27.048 1.00 78.75 106 TYR A N 1
ATOM 756 C CA . TYR A 1 106 ? 12.413 -11.960 -27.144 1.00 78.75 106 TYR A CA 1
ATOM 757 C C . TYR A 1 106 ? 12.947 -12.449 -25.800 1.00 78.75 106 TYR A C 1
ATOM 759 O O . TYR A 1 106 ? 12.674 -11.835 -24.767 1.00 78.75 106 TYR A O 1
ATOM 767 N N . GLN A 1 107 ? 13.707 -13.539 -25.823 1.00 79.88 107 GLN A N 1
ATOM 768 C CA . GLN A 1 107 ? 14.310 -14.133 -24.640 1.00 79.88 107 GLN A CA 1
ATOM 769 C C . GLN A 1 107 ? 15.820 -14.184 -24.846 1.00 79.88 107 GLN A C 1
ATOM 771 O O . GLN A 1 107 ? 16.248 -14.639 -25.900 1.00 79.88 107 GLN A O 1
ATOM 776 N N . ARG A 1 108 ? 16.591 -13.728 -23.856 1.00 76.00 108 ARG A N 1
ATOM 777 C CA . ARG A 1 108 ? 18.040 -13.936 -23.796 1.00 76.00 108 ARG A CA 1
ATOM 778 C C . ARG A 1 108 ? 18.397 -14.620 -22.490 1.00 76.00 108 ARG A C 1
ATOM 780 O O . ARG A 1 108 ? 17.873 -14.209 -21.455 1.00 76.00 108 ARG A O 1
ATOM 787 N N . ASP A 1 109 ? 19.249 -15.628 -22.507 1.00 80.38 109 ASP A N 1
ATOM 788 C CA . ASP A 1 109 ? 19.804 -16.235 -21.305 1.00 80.38 109 ASP A CA 1
ATOM 789 C C . ASP A 1 109 ? 21.338 -16.261 -21.285 1.00 80.38 109 ASP A C 1
ATOM 791 O O . ASP A 1 109 ? 21.998 -15.767 -22.192 1.00 80.38 109 ASP A O 1
ATOM 795 N N . CYS A 1 110 ? 21.922 -16.748 -20.192 1.00 67.25 110 CYS A N 1
ATOM 796 C CA . CYS A 1 110 ? 23.374 -16.819 -20.001 1.00 67.25 110 CYS A CA 1
ATOM 797 C C . CYS A 1 110 ? 24.104 -17.837 -20.895 1.00 67.25 110 CYS A C 1
ATOM 799 O O . CYS A 1 110 ? 25.328 -17.929 -20.817 1.00 67.25 110 CYS A O 1
ATOM 801 N N . SER A 1 111 ? 23.374 -18.606 -21.699 1.00 71.88 111 SER A N 1
ATOM 802 C CA . SER A 1 111 ? 23.912 -19.516 -22.714 1.00 71.88 111 SER A CA 1
ATOM 803 C C . SER A 1 111 ? 23.963 -18.863 -24.098 1.00 71.88 111 SER A C 1
ATOM 805 O O . SER A 1 111 ? 24.581 -19.430 -24.999 1.00 71.88 111 SER A O 1
ATOM 807 N N . ASP A 1 112 ? 23.315 -17.706 -24.276 1.00 71.00 112 ASP A N 1
ATOM 808 C CA . ASP A 1 112 ? 23.377 -16.950 -25.522 1.00 71.00 112 ASP A CA 1
ATOM 809 C C . ASP A 1 112 ? 24.753 -16.257 -25.655 1.00 71.00 112 ASP A C 1
ATOM 811 O O . ASP A 1 112 ? 25.264 -15.737 -24.657 1.00 71.00 112 ASP A O 1
ATOM 815 N N . PRO A 1 113 ? 25.376 -16.293 -26.851 1.00 64.31 113 PRO A N 1
ATOM 816 C CA . PRO A 1 113 ? 26.746 -15.827 -27.094 1.00 64.31 113 PRO A CA 1
ATOM 817 C C . PRO A 1 113 ? 26.946 -14.310 -26.977 1.00 64.31 113 PRO A C 1
ATOM 819 O O . PRO A 1 113 ? 25.977 -13.543 -27.186 1.00 64.31 113 PRO A O 1
#

Nearest PDB structures (foldseek):
  4n27-assembly1_C  TM=9.428E-01  e=1.601E-06  Brucella abortus 2308
  1xhd-assembly1_A  TM=9.377E-01  e=1.195E-05  Bacillus cereus ATCC 14579
  7ard-assembly1_y  TM=8.984E-01  e=2.802E-05  Polytomella sp. Pringsheim 198.80
  8gpm-assembly1_A  TM=7.764E-01  e=9.951E-06  Acinetobacter baumannii
  7ard-assembly1_x  TM=8.676E-01  e=1.137E-04  Polytomella sp. Pringsheim 198.80

Radius of gyration: 19.26 Å; Cα contacts (8 Å, |Δi|>4): 230; chains: 1; bounding box: 41×36×47 Å

Secondary structure (DSSP, 8-state):
---EE-TT-EE-TT-EE-TT-EEPTT-EE-TT-EEPTT-EEPTTEEEETTTTEEEEPPHHHHHHHHHHHHHHHHHHHHHHHHSB-TTT--BEEEETTEEEETTT--EEETT--

Foldseek 3Di:
DADDDDALEAEEACEAEDALEAHEALEYEYHNEYHDHNHYAYHQWYWDDVPTDIDHHDPVSSVCSVVVVVVVVVVVVVQQQVQADPPPRAGWDDDPFWTAGPPPRDIDGPVHD

Solvent-accessible surface area (backbone atoms only — not comparable to full-atom values): 6092 Å² total; per-residue (Å²): 122,42,67,46,78,38,62,70,47,42,77,30,66,76,43,44,76,32,44,55,16,34,41,24,41,46,17,36,36,35,59,56,11,30,44,51,65,59,37,76,44,60,60,44,25,28,30,42,43,79,78,41,43,84,43,82,48,52,72,73,58,54,58,44,49,60,55,49,53,56,50,52,54,52,51,50,54,51,53,40,60,74,31,49,28,94,88,76,65,30,40,36,45,84,52,103,58,37,37,36,21,78,69,81,64,51,73,47,44,84,85,59,133